Protein AF-A0A0C2G4A0-F1 (afdb_monomer)

InterPro domains:
  IPR011009 Protein kinase-like domain superfamily [SSF56112] (13-95)

Radius of gyration: 15.82 Å; Cα contacts (8 Å, |Δi|>4): 123; chains: 1; bounding box: 32×52×36 Å

Secondary structure (DSSP, 8-state):
---GGG-EEEEE---TTEEEEEEE----STT--S-SEEEEEEE----HHHHHHHHHHHHHHHHTTSSPPEEEEETTEEEEE-----PPPHHHHS---

Structure (mmCIF, N/CA/C/O backbone):
data_AF-A0A0C2G4A0-F1
#
_entry.id   AF-A0A0C2G4A0-F1
#
loop_
_atom_site.group_PDB
_atom_site.id
_atom_site.type_symbol
_atom_site.label_atom_id
_atom_site.label_alt_id
_atom_site.label_comp_id
_atom_site.label_asym_id
_atom_site.label_entity_id
_atom_site.label_seq_id
_atom_site.pdbx_PDB_ins_code
_atom_site.Cartn_x
_atom_site.Cartn_y
_atom_site.Cartn_z
_atom_site.occupancy
_atom_site.B_iso_or_equiv
_atom_site.auth_seq_id
_atom_site.auth_comp_id
_atom_site.auth_asym_id
_atom_site.auth_atom_id
_atom_site.pdbx_PDB_model_num
ATOM 1 N N . LEU A 1 1 ? 1.847 -26.685 7.811 1.00 37.47 1 LEU A N 1
ATOM 2 C CA . LEU A 1 1 ? 1.620 -25.948 6.549 1.00 37.47 1 LEU A CA 1
ATOM 3 C C . LEU A 1 1 ? 0.317 -25.192 6.739 1.00 37.47 1 LEU A C 1
ATOM 5 O O . LEU A 1 1 ? -0.703 -25.847 6.893 1.00 37.47 1 LEU A O 1
ATOM 9 N N . ALA A 1 2 ? 0.371 -23.871 6.919 1.00 43.34 2 ALA A N 1
ATOM 10 C CA . ALA A 1 2 ? -0.837 -23.075 7.128 1.00 43.34 2 ALA A CA 1
ATOM 11 C C . ALA A 1 2 ? -1.735 -23.199 5.891 1.00 43.34 2 ALA A C 1
ATOM 13 O O . ALA A 1 2 ? -1.257 -23.074 4.765 1.00 43.34 2 ALA A O 1
ATOM 14 N N . ASP A 1 3 ? -3.005 -23.513 6.115 1.00 44.69 3 ASP A N 1
ATOM 15 C CA . ASP A 1 3 ? -4.001 -23.715 5.072 1.00 44.69 3 ASP A CA 1
ATOM 16 C C . ASP A 1 3 ? -4.265 -22.386 4.338 1.00 44.69 3 ASP A C 1
ATOM 18 O O . ASP A 1 3 ? -4.976 -21.510 4.835 1.00 44.69 3 ASP A O 1
ATOM 22 N N . MET A 1 4 ? -3.638 -22.212 3.166 1.00 49.78 4 MET A N 1
ATOM 23 C CA . MET A 1 4 ? -3.772 -21.017 2.317 1.00 49.78 4 MET A CA 1
ATOM 24 C C . MET A 1 4 ? -5.173 -20.868 1.696 1.00 49.78 4 MET A C 1
ATOM 26 O O . MET A 1 4 ? -5.453 -19.847 1.071 1.00 49.78 4 MET A O 1
ATOM 30 N N . THR A 1 5 ? -6.070 -21.839 1.883 1.00 54.41 5 THR A N 1
ATOM 31 C CA . THR A 1 5 ? -7.413 -21.858 1.278 1.00 54.41 5 THR A CA 1
ATOM 32 C C . THR A 1 5 ? -8.364 -20.805 1.868 1.00 54.41 5 THR A C 1
ATOM 34 O O . THR A 1 5 ?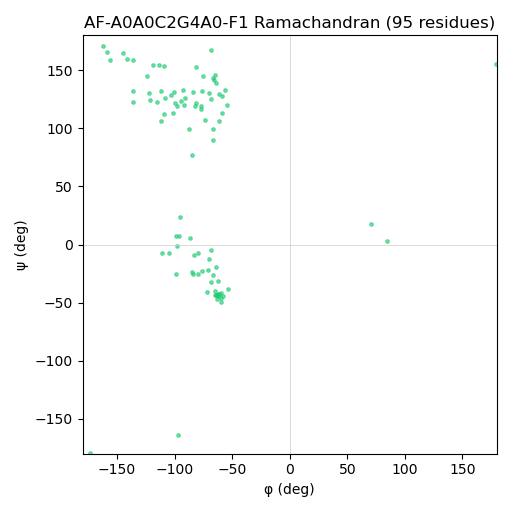 -9.405 -20.519 1.288 1.00 54.41 5 THR A O 1
ATOM 37 N N . ASN A 1 6 ? -8.006 -20.183 2.998 1.00 56.31 6 ASN A N 1
ATOM 38 C CA . ASN A 1 6 ? -8.876 -19.239 3.709 1.00 56.31 6 ASN A CA 1
ATOM 39 C C . ASN A 1 6 ? -8.580 -17.753 3.434 1.00 56.31 6 ASN A C 1
ATOM 41 O O . ASN A 1 6 ? -9.142 -16.887 4.105 1.00 56.31 6 ASN A O 1
ATOM 45 N N . TYR A 1 7 ? -7.689 -17.438 2.492 1.00 60.09 7 TYR A N 1
ATOM 46 C CA . TYR A 1 7 ? -7.365 -16.054 2.144 1.00 60.09 7 TYR A CA 1
ATOM 47 C C . TYR A 1 7 ? -8.273 -15.555 1.020 1.00 60.09 7 TYR A C 1
ATOM 49 O O . TYR A 1 7 ? -8.346 -16.161 -0.048 1.00 60.09 7 TYR A O 1
ATOM 57 N N . ILE A 1 8 ? -8.941 -14.424 1.247 1.00 69.50 8 ILE A N 1
ATOM 58 C CA . ILE A 1 8 ? -9.694 -13.727 0.201 1.00 69.50 8 ILE A CA 1
ATOM 59 C C . ILE A 1 8 ? -8.749 -12.713 -0.437 1.00 69.50 8 ILE A C 1
ATOM 61 O O . ILE A 1 8 ? -8.245 -11.824 0.250 1.00 69.50 8 ILE A O 1
ATOM 65 N N . CYS A 1 9 ? -8.521 -12.861 -1.742 1.00 67.81 9 CYS A N 1
ATOM 66 C CA . CYS A 1 9 ? -7.724 -11.942 -2.547 1.00 67.81 9 CYS A CA 1
ATOM 67 C C . CYS A 1 9 ? -8.638 -11.206 -3.528 1.00 67.81 9 CYS A C 1
ATOM 69 O O . CYS A 1 9 ? -9.078 -11.784 -4.522 1.00 67.81 9 CYS A O 1
ATOM 71 N N . CYS A 1 10 ? -8.904 -9.927 -3.273 1.00 72.50 10 CYS A N 1
ATOM 72 C CA . CYS A 1 10 ? -9.631 -9.072 -4.210 1.00 72.50 10 CYS A CA 1
ATOM 73 C C . CYS A 1 10 ? -8.629 -8.243 -5.014 1.00 72.50 10 CYS A C 1
ATOM 75 O O . CYS A 1 10 ? -7.866 -7.468 -4.433 1.00 72.50 10 CYS A O 1
ATOM 77 N N . ALA A 1 11 ? -8.623 -8.405 -6.338 1.00 70.50 11 ALA A N 1
ATOM 78 C CA . ALA A 1 11 ? -7.845 -7.547 -7.223 1.00 70.50 11 ALA A CA 1
ATOM 79 C C . ALA A 1 11 ? -8.449 -6.138 -7.225 1.00 70.50 11 ALA A C 1
ATOM 81 O O . ALA A 1 11 ? -9.635 -5.967 -7.507 1.00 70.50 11 ALA A O 1
ATOM 82 N N . TYR A 1 12 ? -7.630 -5.135 -6.927 1.00 67.75 12 TYR A N 1
ATOM 83 C CA . TYR A 1 12 ? -7.995 -3.736 -7.107 1.00 67.75 12 TYR A CA 1
ATOM 84 C C . TYR A 1 12 ? -7.529 -3.286 -8.491 1.00 67.75 12 TYR A C 1
ATOM 86 O O . TYR A 1 12 ? -6.387 -3.540 -8.882 1.00 67.75 12 TYR A O 1
ATOM 94 N N . SER A 1 13 ? -8.405 -2.604 -9.233 1.00 63.09 13 SER A N 1
ATOM 95 C CA . SER A 1 13 ? -8.038 -1.919 -10.474 1.00 63.09 13 SER A CA 1
ATOM 96 C C . SER A 1 13 ? -7.090 -0.763 -10.136 1.00 63.09 13 SER A C 1
ATOM 98 O O . SER A 1 13 ? -7.526 0.333 -9.792 1.00 63.09 13 SER A O 1
ATOM 100 N N . GLY A 1 14 ? -5.791 -1.054 -10.131 1.00 63.66 14 GLY A N 1
ATOM 101 C CA . GLY A 1 14 ? -4.716 -0.113 -9.830 1.00 63.66 14 GLY A CA 1
ATOM 102 C C . GLY A 1 14 ? -4.068 0.485 -11.082 1.00 63.66 14 GLY A C 1
ATOM 103 O O . GLY A 1 14 ? -4.608 0.423 -12.184 1.00 63.66 14 GLY A O 1
ATOM 104 N N . GLY A 1 15 ? -2.884 1.077 -10.896 1.00 65.62 15 GLY A N 1
ATOM 105 C CA . GLY A 1 15 ? -2.082 1.655 -11.979 1.00 65.62 15 GLY A CA 1
ATOM 106 C C . GLY A 1 15 ? -1.499 0.611 -12.943 1.00 65.62 15 GLY A C 1
ATOM 107 O O . GLY A 1 15 ? -1.460 -0.578 -12.650 1.00 65.62 15 GLY A O 1
ATOM 108 N N . LEU A 1 16 ? -0.983 1.072 -14.087 1.00 69.06 16 LEU A N 1
ATOM 109 C CA . LEU A 1 16 ? -0.515 0.218 -15.195 1.00 69.06 16 LEU A CA 1
ATOM 110 C C . LEU A 1 16 ? 0.687 -0.687 -14.857 1.00 69.06 16 LEU A C 1
ATOM 112 O O . LEU A 1 16 ? 0.944 -1.652 -15.569 1.00 69.06 16 LEU A O 1
ATOM 116 N N . THR A 1 17 ? 1.439 -0.366 -13.803 1.00 73.88 17 THR A N 1
ATOM 117 C CA . THR A 1 17 ? 2.732 -0.996 -13.473 1.00 73.88 17 THR A CA 1
ATOM 118 C C . THR A 1 17 ? 2.703 -1.862 -12.215 1.00 73.88 17 THR A C 1
ATOM 120 O O . THR A 1 17 ? 3.684 -2.540 -11.913 1.00 73.88 17 THR A O 1
ATOM 123 N N . ASN A 1 18 ? 1.594 -1.842 -11.468 1.00 80.69 18 ASN A N 1
ATOM 124 C CA . ASN A 1 18 ? 1.494 -2.482 -10.162 1.00 80.69 18 ASN A CA 1
ATOM 125 C C . ASN A 1 18 ? 0.172 -3.236 -10.035 1.00 80.69 18 ASN A C 1
ATOM 127 O O . ASN A 1 18 ? -0.898 -2.633 -10.101 1.00 80.69 18 ASN A O 1
ATOM 131 N N . LEU A 1 19 ? 0.249 -4.538 -9.767 1.00 88.00 19 LEU A N 1
ATOM 132 C CA . LEU A 1 19 ? -0.917 -5.319 -9.368 1.00 88.00 19 LEU A CA 1
ATOM 133 C C . LEU A 1 19 ? -1.120 -5.158 -7.866 1.00 88.00 19 LEU A C 1
ATOM 135 O O . LEU A 1 19 ? -0.179 -5.304 -7.083 1.00 88.00 19 LEU A O 1
ATOM 139 N N . VAL A 1 20 ? -2.350 -4.852 -7.472 1.00 89.12 20 VAL A N 1
ATOM 140 C CA . VAL A 1 20 ? -2.713 -4.610 -6.078 1.00 89.12 20 VAL A CA 1
ATOM 141 C C . VAL A 1 20 ? -3.797 -5.596 -5.682 1.00 89.12 20 VAL A C 1
ATOM 143 O O . VAL A 1 20 ? -4.849 -5.662 -6.317 1.00 89.12 20 VAL A O 1
ATOM 146 N N . TYR A 1 21 ? -3.540 -6.346 -4.619 1.00 90.38 21 TYR A N 1
ATOM 147 C CA . TYR A 1 21 ? -4.483 -7.295 -4.052 1.00 90.38 21 TYR A CA 1
ATOM 148 C C . TYR A 1 21 ? -4.737 -6.945 -2.595 1.00 90.38 21 TYR A C 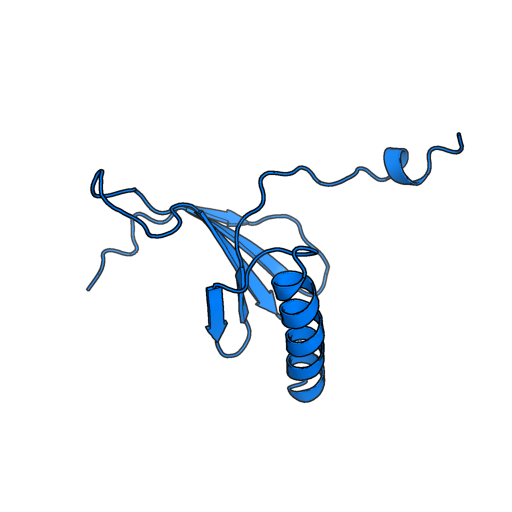1
ATOM 150 O O . TYR A 1 21 ? -3.801 -6.771 -1.816 1.00 90.38 21 TYR A O 1
ATOM 158 N N . LEU A 1 22 ? -6.006 -6.875 -2.212 1.00 90.69 22 LEU A N 1
ATOM 159 C CA . LEU A 1 22 ? -6.382 -6.868 -0.807 1.00 90.69 22 LEU A CA 1
ATOM 160 C C . LEU A 1 22 ? -6.410 -8.308 -0.323 1.00 90.69 22 LEU A C 1
ATOM 162 O O . LEU A 1 22 ? -7.164 -9.115 -0.864 1.00 90.69 22 LEU A O 1
ATOM 166 N N . VAL A 1 23 ? -5.577 -8.611 0.664 1.00 90.88 23 VAL A N 1
ATOM 167 C CA . VAL A 1 23 ? -5.448 -9.945 1.238 1.00 90.88 23 VAL A CA 1
ATOM 168 C C . VAL A 1 23 ? -6.048 -9.911 2.631 1.00 90.88 23 VAL A C 1
ATOM 170 O O . VAL A 1 23 ? -5.506 -9.275 3.538 1.00 90.88 23 VAL A O 1
ATOM 173 N N . THR A 1 24 ? -7.163 -10.610 2.805 1.00 88.44 24 THR A N 1
ATOM 174 C CA . THR A 1 24 ? -7.823 -10.759 4.104 1.00 88.44 24 THR A CA 1
ATOM 175 C C . THR A 1 24 ? -7.705 -12.196 4.573 1.00 88.44 24 THR A C 1
ATOM 177 O O . THR A 1 24 ? -7.989 -13.134 3.827 1.00 88.44 24 THR A O 1
ATOM 180 N N . ARG A 1 25 ? -7.301 -12.361 5.831 1.00 82.81 25 ARG A N 1
ATOM 181 C CA . ARG A 1 25 ? -7.245 -13.651 6.517 1.00 82.81 25 ARG A CA 1
ATOM 182 C C . ARG A 1 25 ? -8.339 -13.732 7.586 1.00 82.81 25 ARG A C 1
ATOM 184 O O . ARG A 1 25 ? -8.705 -12.699 8.157 1.00 82.81 25 ARG A O 1
ATOM 191 N N . PRO A 1 26 ? -8.812 -14.935 7.940 1.00 79.56 26 PRO A N 1
ATOM 192 C CA . PRO A 1 26 ? -9.655 -15.106 9.109 1.00 79.56 26 PRO A CA 1
ATOM 193 C C . PRO A 1 26 ? -8.838 -14.794 10.366 1.00 79.56 26 PRO A C 1
ATOM 195 O O . PRO A 1 26 ? -7.663 -15.161 10.465 1.00 79.56 26 PRO A O 1
ATOM 198 N N . LYS A 1 27 ? -9.461 -14.144 11.350 1.00 72.75 27 LYS A N 1
ATOM 199 C CA . LYS A 1 27 ? -8.924 -14.135 12.714 1.00 72.75 27 LYS A CA 1
ATOM 200 C C . LYS A 1 27 ? -9.255 -15.480 13.347 1.00 72.75 27 LYS A C 1
ATOM 202 O O . LYS A 1 27 ? -10.429 -15.812 13.492 1.00 72.75 27 LYS A O 1
ATOM 207 N N . PHE A 1 28 ? -8.233 -16.254 13.692 1.00 67.69 28 PHE A N 1
ATOM 208 C CA . PHE A 1 28 ? -8.427 -17.594 14.252 1.00 67.69 28 PHE A CA 1
ATOM 209 C C . PHE A 1 28 ? -8.647 -17.563 15.771 1.00 67.69 28 PHE A C 1
ATOM 211 O O . PHE A 1 28 ? -9.274 -18.468 16.316 1.00 67.69 28 PHE A O 1
ATOM 218 N N . THR A 1 29 ? -8.175 -16.516 16.457 1.00 74.94 29 THR A N 1
ATOM 219 C CA . THR A 1 29 ? -8.340 -16.318 17.905 1.00 74.94 29 THR A CA 1
ATOM 220 C C . THR A 1 29 ? -8.602 -14.844 18.241 1.00 74.94 29 THR A C 1
ATOM 222 O O . THR A 1 29 ? -8.312 -13.946 17.452 1.00 74.94 29 THR A O 1
ATOM 225 N N . ALA A 1 30 ? -9.174 -14.577 19.422 1.00 68.50 30 ALA A N 1
ATOM 226 C CA . ALA A 1 30 ? -9.453 -13.213 19.889 1.00 68.50 30 ALA A CA 1
ATOM 227 C C . ALA A 1 30 ? -8.186 -12.422 20.278 1.00 68.50 30 ALA A C 1
ATOM 229 O O . ALA A 1 30 ? -8.211 -11.197 20.272 1.00 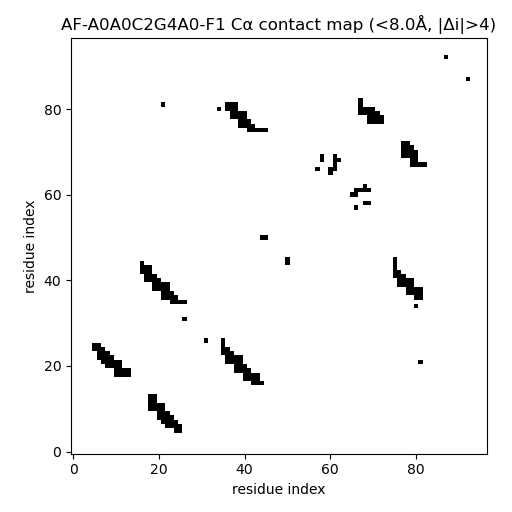68.50 30 ALA A O 1
ATOM 230 N N . SER A 1 31 ? -7.088 -13.118 20.588 1.00 77.75 31 SER A N 1
ATOM 231 C CA . SER A 1 31 ? -5.779 -12.557 20.959 1.00 77.75 31 SER A CA 1
ATOM 232 C C . SER A 1 31 ? -4.821 -12.441 19.765 1.00 77.75 31 SER A C 1
ATOM 234 O O . SER A 1 31 ? -3.607 -12.556 19.920 1.00 77.75 31 SER A O 1
ATOM 236 N N . ASP A 1 32 ? -5.364 -12.368 18.554 1.00 75.56 32 ASP A N 1
ATOM 237 C CA . ASP A 1 32 ? -4.582 -12.346 17.327 1.00 75.56 32 ASP A CA 1
ATOM 238 C C . ASP A 1 32 ? -4.193 -10.906 16.968 1.00 75.56 32 ASP A C 1
ATOM 240 O O . ASP A 1 32 ? -4.993 -10.148 16.408 1.00 75.56 32 ASP A O 1
ATOM 244 N N . ASP A 1 33 ? -2.956 -10.548 17.313 1.00 76.75 33 ASP A N 1
ATOM 245 C CA . ASP A 1 33 ? -2.395 -9.202 17.143 1.00 76.75 33 ASP A CA 1
ATOM 246 C C . ASP A 1 33 ? -1.916 -8.911 15.710 1.00 76.75 33 ASP A C 1
ATOM 248 O O . ASP A 1 33 ? -1.548 -7.781 15.385 1.00 76.75 33 ASP A O 1
ATOM 252 N N . GLN A 1 34 ? -1.908 -9.910 14.823 1.00 78.62 34 GLN A N 1
ATOM 253 C CA . GLN A 1 34 ? -1.490 -9.717 13.436 1.00 78.62 34 GLN A CA 1
ATOM 254 C C . GLN A 1 34 ? -2.586 -8.984 12.638 1.00 78.62 34 GLN A C 1
ATOM 256 O O . GLN A 1 34 ? -3.778 -9.259 12.824 1.00 78.62 34 GLN A O 1
ATOM 261 N N . PRO A 1 35 ? -2.239 -8.113 11.674 1.00 80.62 35 PRO A N 1
ATOM 262 C CA . PRO A 1 35 ? -3.235 -7.453 10.839 1.00 80.62 35 PRO A CA 1
ATOM 263 C C . PRO A 1 35 ? -4.081 -8.494 10.093 1.00 80.62 35 PRO A C 1
ATOM 265 O O . PRO A 1 35 ? -3.570 -9.424 9.466 1.00 80.62 35 PRO A O 1
ATOM 268 N N . ALA A 1 36 ? -5.405 -8.370 10.203 1.00 85.50 36 ALA A N 1
ATOM 269 C CA . ALA A 1 36 ? -6.344 -9.283 9.547 1.00 85.50 36 ALA A CA 1
ATOM 270 C C . ALA A 1 36 ? -6.472 -9.005 8.045 1.00 85.50 36 ALA A C 1
ATOM 272 O O . ALA A 1 36 ? -6.885 -9.871 7.281 1.00 85.50 36 ALA A O 1
ATOM 273 N N . THR A 1 37 ? -6.149 -7.784 7.624 1.00 89.81 37 THR A N 1
ATOM 274 C CA . THR A 1 37 ? -6.203 -7.357 6.230 1.00 89.81 37 THR A CA 1
ATOM 275 C C . THR A 1 37 ? -4.951 -6.561 5.909 1.00 89.81 37 THR A C 1
ATOM 277 O O . THR A 1 37 ? -4.567 -5.674 6.671 1.00 89.81 37 THR A O 1
ATOM 280 N N . VAL A 1 38 ? -4.318 -6.900 4.792 1.00 92.62 38 VAL A N 1
ATOM 281 C CA . VAL A 1 38 ? -3.096 -6.266 4.294 1.00 92.62 38 VAL A CA 1
ATOM 282 C C . VAL A 1 38 ? -3.220 -6.023 2.797 1.00 92.62 38 VAL A C 1
ATOM 284 O O . VAL A 1 38 ? -4.013 -6.675 2.112 1.00 92.62 38 VAL A O 1
ATOM 287 N N . LEU A 1 39 ? -2.423 -5.097 2.278 1.00 92.62 39 LEU A N 1
ATOM 288 C CA . LEU A 1 39 ? -2.331 -4.846 0.850 1.00 92.62 39 LEU A CA 1
ATOM 289 C C . LEU A 1 39 ? -1.086 -5.543 0.292 1.00 92.62 39 LEU A C 1
ATOM 291 O O . LEU A 1 39 ? 0.031 -5.281 0.729 1.00 92.62 39 LEU A O 1
ATOM 295 N N . LEU A 1 40 ? -1.269 -6.428 -0.680 1.00 92.75 40 LEU A N 1
ATOM 296 C CA . LEU A 1 40 ? -0.189 -7.030 -1.452 1.00 92.75 40 LEU A CA 1
ATOM 297 C C . LEU A 1 40 ? 0.013 -6.223 -2.730 1.00 92.75 40 LEU A C 1
ATOM 299 O O . LEU A 1 40 ? -0.907 -6.088 -3.539 1.00 92.75 40 LEU A O 1
ATOM 303 N N . ARG A 1 41 ? 1.234 -5.735 -2.941 1.00 91.44 41 ARG A N 1
ATOM 304 C CA . ARG A 1 41 ? 1.622 -5.045 -4.169 1.00 91.44 41 ARG A CA 1
ATOM 305 C C . ARG A 1 41 ? 2.679 -5.845 -4.913 1.00 91.44 41 ARG A C 1
ATOM 307 O O . ARG A 1 41 ? 3.752 -6.106 -4.371 1.00 91.44 41 ARG A O 1
ATOM 314 N N . ILE A 1 42 ? 2.381 -6.197 -6.160 1.00 90.00 42 ILE A N 1
ATOM 315 C CA . ILE A 1 42 ? 3.302 -6.871 -7.079 1.00 90.00 42 ILE A CA 1
ATOM 316 C C . ILE A 1 42 ? 3.717 -5.865 -8.147 1.00 90.00 42 ILE A C 1
ATOM 318 O O . ILE A 1 42 ? 2.870 -5.240 -8.785 1.00 90.00 42 ILE A O 1
ATOM 322 N N . GLN A 1 43 ? 5.021 -5.703 -8.316 1.00 87.62 43 GLN A N 1
ATOM 323 C CA . GLN A 1 43 ? 5.627 -4.724 -9.208 1.00 87.62 43 GLN A CA 1
ATOM 324 C C . GLN A 1 43 ? 6.053 -5.426 -10.496 1.00 87.62 43 GLN A C 1
ATOM 326 O O . GLN A 1 43 ? 6.718 -6.458 -10.446 1.00 87.62 43 GLN A O 1
ATOM 331 N N . SER A 1 44 ? 5.689 -4.869 -11.655 1.00 84.06 44 SER A N 1
ATOM 332 C CA . SER A 1 44 ? 6.163 -5.386 -12.948 1.00 84.06 44 SER A CA 1
ATOM 333 C C . SER A 1 44 ? 7.556 -4.866 -13.325 1.00 84.06 44 SER A C 1
ATOM 335 O O . SER A 1 44 ? 8.131 -5.309 -14.316 1.00 84.06 44 SER A O 1
ATOM 337 N N . GLN A 1 45 ? 8.081 -3.893 -12.574 1.00 80.06 45 GLN A N 1
ATOM 338 C CA . GLN A 1 45 ? 9.403 -3.305 -12.778 1.00 80.06 45 GLN A CA 1
ATOM 339 C C . GLN A 1 45 ? 10.505 -4.310 -12.416 1.00 80.06 45 GLN A C 1
ATOM 341 O O . GLN A 1 45 ? 10.489 -4.882 -11.330 1.00 80.06 45 GLN A O 1
ATOM 346 N N . THR A 1 46 ? 11.485 -4.488 -13.303 1.00 79.44 46 THR A N 1
ATOM 347 C CA . THR A 1 46 ? 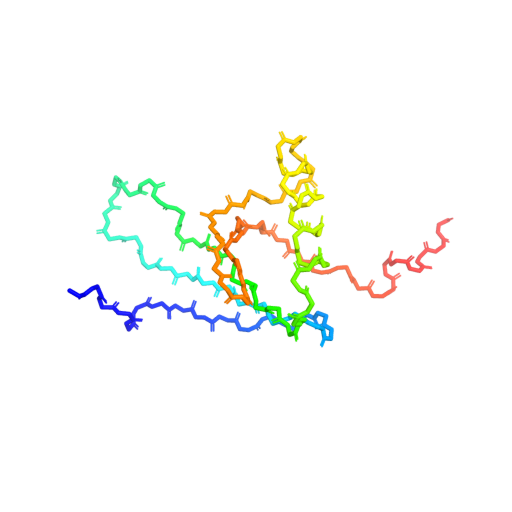12.632 -5.397 -13.104 1.00 79.44 46 THR A CA 1
ATOM 348 C C . THR A 1 46 ? 13.934 -4.662 -12.773 1.00 79.44 46 THR A C 1
ATOM 350 O O . THR A 1 46 ? 14.945 -5.296 -12.470 1.00 79.44 46 THR A O 1
ATOM 353 N N . ASP A 1 47 ? 13.936 -3.331 -12.854 1.00 88.00 47 ASP A N 1
ATOM 354 C CA . ASP A 1 47 ? 15.064 -2.484 -12.468 1.00 88.00 47 ASP A CA 1
ATOM 355 C C . ASP A 1 47 ? 15.202 -2.419 -10.938 1.00 88.00 47 ASP A C 1
ATOM 357 O O . ASP A 1 47 ? 14.410 -1.777 -10.245 1.00 88.00 47 ASP A O 1
ATOM 361 N N . HIS A 1 48 ? 16.222 -3.097 -10.414 1.00 83.06 48 HIS A N 1
ATOM 362 C CA . HIS A 1 48 ? 16.440 -3.260 -8.979 1.00 83.06 48 HIS A CA 1
ATOM 363 C C . HIS A 1 48 ? 16.814 -1.946 -8.280 1.00 83.06 48 HIS A C 1
ATOM 365 O O . HIS A 1 48 ? 16.430 -1.748 -7.128 1.00 83.06 48 HIS A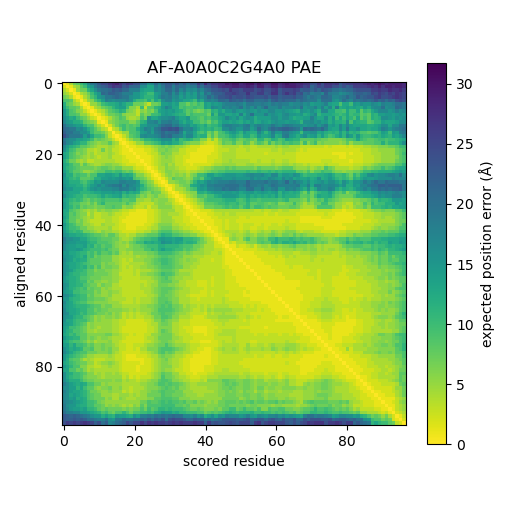 O 1
ATOM 371 N N . GLU A 1 49 ? 17.521 -1.035 -8.955 1.00 88.19 49 GLU A N 1
ATOM 372 C CA . GLU A 1 49 ? 17.925 0.242 -8.356 1.00 88.19 49 GLU A CA 1
ATOM 373 C C . GLU A 1 49 ? 16.722 1.169 -8.184 1.00 88.19 49 GLU A C 1
ATOM 375 O O . GLU A 1 49 ? 16.558 1.800 -7.138 1.00 88.19 49 GLU A O 1
ATOM 380 N N . LYS A 1 50 ? 15.825 1.201 -9.176 1.00 86.25 50 LYS A N 1
ATOM 381 C CA . LYS A 1 50 ? 14.564 1.948 -9.064 1.00 86.25 50 LYS A CA 1
ATOM 382 C C . LYS A 1 50 ? 13.683 1.407 -7.950 1.00 86.25 50 LYS A C 1
ATOM 384 O O . LYS A 1 50 ? 13.180 2.198 -7.158 1.00 86.25 50 LYS A O 1
ATOM 389 N N . LEU A 1 51 ? 13.551 0.084 -7.849 1.00 85.88 51 LEU A N 1
ATOM 390 C CA . LEU A 1 51 ? 12.798 -0.555 -6.768 1.00 85.88 51 LEU A CA 1
ATOM 391 C C . LEU A 1 51 ? 13.355 -0.171 -5.392 1.00 85.88 51 LEU A C 1
ATOM 393 O O . LEU A 1 51 ? 12.592 0.156 -4.487 1.00 85.88 51 LEU A O 1
ATOM 397 N N . LEU A 1 52 ? 14.681 -0.179 -5.232 1.00 88.00 52 LEU A N 1
ATOM 398 C CA . LEU A 1 52 ? 15.319 0.187 -3.970 1.00 88.00 52 LEU A CA 1
ATOM 399 C C . LEU A 1 52 ? 15.085 1.664 -3.619 1.00 88.00 52 LEU A C 1
ATOM 401 O O . LEU A 1 52 ? 14.728 1.971 -2.484 1.00 88.00 52 LEU A O 1
ATOM 405 N N . ASN A 1 53 ? 15.213 2.567 -4.593 1.00 90.81 53 ASN A N 1
ATOM 406 C CA . ASN A 1 53 ? 14.932 3.990 -4.392 1.00 90.81 53 ASN A CA 1
ATOM 407 C C . ASN A 1 53 ? 13.466 4.247 -4.019 1.00 90.81 53 ASN A C 1
ATOM 409 O O . ASN A 1 53 ? 13.191 5.007 -3.091 1.00 90.81 53 ASN A O 1
ATOM 413 N N . GLU A 1 54 ? 12.522 3.592 -4.699 1.00 89.62 54 GLU A N 1
ATOM 414 C CA . GLU A 1 54 ? 11.099 3.673 -4.356 1.00 89.62 54 GLU A CA 1
ATOM 415 C C . GLU A 1 54 ? 10.835 3.184 -2.931 1.00 89.62 54 GLU A C 1
ATOM 417 O O . GLU A 1 54 ? 10.070 3.814 -2.201 1.00 89.62 54 GLU A O 1
ATOM 422 N N . LEU A 1 55 ? 11.487 2.095 -2.513 1.00 90.38 55 LEU A N 1
ATOM 423 C CA . LEU A 1 55 ? 11.363 1.574 -1.155 1.00 90.38 55 LEU A CA 1
ATOM 424 C C . LEU A 1 55 ? 11.889 2.560 -0.114 1.00 90.38 55 LEU A C 1
ATOM 426 O O . LEU A 1 55 ? 11.199 2.770 0.875 1.00 90.38 55 LEU A O 1
ATOM 430 N N . VAL A 1 56 ? 13.042 3.196 -0.343 1.00 93.56 56 VAL A N 1
ATOM 431 C CA . VAL A 1 56 ? 13.597 4.207 0.576 1.00 93.56 56 VAL A CA 1
ATOM 432 C C . VAL A 1 56 ? 12.630 5.379 0.760 1.00 93.56 56 VAL A C 1
ATOM 434 O O . VAL A 1 56 ? 12.366 5.798 1.889 1.00 93.56 56 VAL A O 1
ATOM 437 N N . VAL A 1 57 ? 12.064 5.893 -0.337 1.00 94.19 57 VAL A N 1
ATOM 438 C CA . VAL A 1 57 ? 11.061 6.968 -0.279 1.00 94.19 57 VAL A CA 1
ATOM 439 C C . VAL A 1 57 ? 9.811 6.494 0.461 1.00 94.19 57 VAL A C 1
ATOM 441 O O . VAL A 1 57 ? 9.321 7.184 1.354 1.00 94.19 57 VAL A O 1
ATOM 444 N N . PHE A 1 58 ? 9.313 5.303 0.129 1.00 93.12 58 PHE A N 1
ATOM 445 C CA . PHE A 1 58 ? 8.124 4.725 0.747 1.00 93.12 58 PHE A CA 1
ATOM 446 C C . PHE A 1 58 ? 8.290 4.545 2.260 1.00 93.12 58 PHE A C 1
ATOM 448 O O . PHE A 1 58 ? 7.432 4.985 3.025 1.00 93.12 58 PHE A O 1
ATOM 455 N N . THR A 1 59 ? 9.395 3.942 2.707 1.00 92.81 59 THR A N 1
ATOM 456 C CA . THR A 1 59 ? 9.659 3.727 4.135 1.00 92.81 59 THR A CA 1
ATOM 457 C C . THR A 1 59 ? 9.825 5.042 4.875 1.00 92.81 59 THR A C 1
ATOM 459 O O . THR A 1 59 ? 9.265 5.191 5.955 1.00 92.81 59 THR A O 1
ATOM 462 N N . SER A 1 60 ? 10.503 6.026 4.276 1.00 95.75 60 SER A N 1
ATOM 463 C CA . SER A 1 60 ? 10.661 7.349 4.885 1.00 95.75 60 SER A CA 1
ATOM 464 C C . SER A 1 60 ? 9.312 8.044 5.106 1.00 95.75 60 SER A C 1
ATOM 466 O O . SER A 1 60 ? 9.063 8.593 6.181 1.00 95.75 60 SER A O 1
ATOM 468 N N . LEU A 1 61 ? 8.399 7.976 4.132 1.00 96.19 61 LEU A N 1
ATOM 469 C CA . LEU A 1 61 ? 7.043 8.511 4.286 1.00 96.19 61 LEU A CA 1
ATOM 470 C C . LEU A 1 61 ? 6.258 7.764 5.371 1.00 96.19 61 LEU A C 1
ATOM 472 O O . LEU A 1 61 ? 5.603 8.400 6.196 1.00 96.19 61 LEU A O 1
ATOM 476 N N . ALA A 1 62 ? 6.344 6.432 5.402 1.00 94.31 62 ALA A N 1
ATOM 477 C CA . ALA A 1 62 ? 5.657 5.608 6.393 1.00 94.31 62 ALA A CA 1
ATOM 478 C C . ALA A 1 62 ? 6.131 5.894 7.830 1.00 94.31 62 ALA A C 1
ATOM 480 O O . ALA A 1 62 ? 5.307 6.027 8.733 1.00 94.31 62 ALA A O 1
ATOM 481 N N . GLU A 1 63 ? 7.440 6.051 8.045 1.00 94.06 63 GLU A N 1
ATOM 482 C CA . GLU A 1 63 ? 8.028 6.386 9.353 1.00 94.06 63 GLU A CA 1
ATOM 483 C C . GLU A 1 63 ? 7.564 7.749 9.878 1.00 94.06 63 GLU A C 1
ATOM 485 O O . GLU A 1 63 ? 7.395 7.927 11.083 1.00 94.06 63 GLU A O 1
ATOM 490 N N . ASN A 1 64 ? 7.293 8.694 8.975 1.00 96.31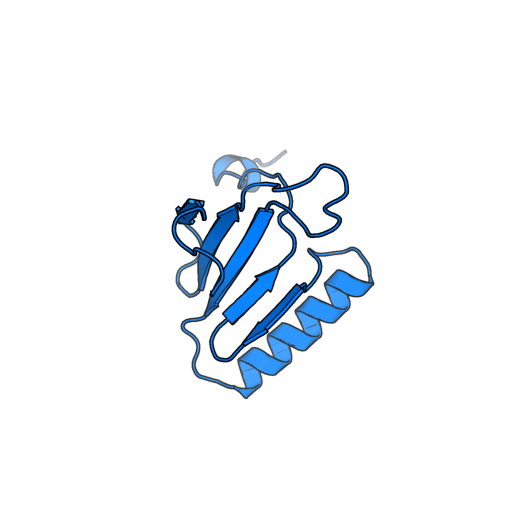 64 ASN A N 1
ATOM 491 C CA . ASN A 1 64 ? 6.750 10.010 9.309 1.00 96.31 64 ASN A CA 1
ATOM 492 C C . ASN A 1 64 ? 5.210 10.033 9.384 1.00 96.31 64 ASN A C 1
ATOM 494 O O . ASN A 1 64 ? 4.619 11.100 9.539 1.00 96.31 64 ASN A O 1
ATOM 498 N N . GLY A 1 65 ? 4.539 8.881 9.259 1.00 93.25 65 GLY A N 1
ATOM 499 C CA . GLY A 1 65 ? 3.076 8.783 9.292 1.00 93.25 65 GLY A CA 1
ATOM 500 C C . GLY A 1 65 ? 2.376 9.359 8.055 1.00 93.25 65 GLY A C 1
ATOM 501 O O . GLY A 1 65 ? 1.179 9.629 8.096 1.00 93.25 65 GLY A O 1
ATOM 502 N N . LEU A 1 66 ? 3.110 9.552 6.956 1.00 95.12 66 LEU A N 1
ATOM 503 C CA . LEU A 1 66 ? 2.617 10.095 5.684 1.00 95.12 66 LEU A CA 1
ATOM 504 C C . LEU A 1 66 ? 2.247 8.997 4.674 1.00 95.12 66 LEU A C 1
ATOM 506 O O . LEU A 1 66 ? 1.956 9.287 3.514 1.00 95.12 66 LEU A O 1
ATOM 510 N N . GLY A 1 67 ? 2.272 7.733 5.091 1.00 93.44 67 GLY A N 1
ATOM 511 C CA . GLY A 1 67 ? 1.963 6.594 4.240 1.00 93.44 67 GLY A CA 1
ATOM 512 C C . GLY A 1 67 ? 1.644 5.329 5.036 1.00 93.44 67 GLY A C 1
ATOM 513 O O . GLY A 1 67 ? 1.826 5.303 6.256 1.00 93.44 67 GLY A O 1
ATOM 514 N N . PRO A 1 68 ? 1.159 4.278 4.354 1.00 94.50 68 PRO A N 1
ATOM 515 C CA . PRO A 1 68 ? 0.903 2.987 4.979 1.00 94.50 68 PRO A CA 1
ATOM 516 C C . PRO A 1 68 ? 2.203 2.344 5.465 1.00 94.50 68 PRO A C 1
ATOM 518 O O . PRO A 1 68 ? 3.246 2.456 4.818 1.00 94.50 68 PRO A O 1
ATOM 521 N N . LYS A 1 69 ? 2.140 1.614 6.582 1.00 93.81 69 LYS A N 1
ATOM 522 C CA . LYS A 1 69 ? 3.305 0.883 7.096 1.00 93.81 69 LYS A CA 1
ATOM 523 C C . LYS A 1 69 ? 3.757 -0.206 6.129 1.00 93.81 69 LYS A C 1
ATOM 525 O O . LYS A 1 69 ? 2.946 -0.962 5.591 1.00 93.81 69 LYS A O 1
ATOM 530 N N . LEU A 1 70 ? 5.071 -0.340 5.975 1.00 93.81 70 LEU A N 1
ATOM 531 C CA . LEU A 1 70 ? 5.676 -1.483 5.305 1.00 93.81 70 LEU A CA 1
ATOM 532 C C . LEU A 1 70 ? 5.668 -2.695 6.248 1.00 93.81 70 LEU A C 1
ATOM 534 O O . LEU A 1 70 ? 6.279 -2.649 7.312 1.00 93.81 70 LEU A O 1
ATOM 538 N N . LEU A 1 71 ? 4.996 -3.778 5.856 1.00 92.62 71 LEU A N 1
ATOM 539 C CA . LEU A 1 71 ? 4.890 -5.003 6.661 1.00 92.62 71 LEU A CA 1
ATOM 540 C C . LEU A 1 71 ? 5.889 -6.085 6.227 1.00 92.62 71 LEU A C 1
ATOM 542 O O . LEU A 1 71 ? 6.269 -6.932 7.031 1.00 92.62 71 LEU A O 1
ATOM 546 N N . GLY A 1 72 ? 6.330 -6.064 4.967 1.00 91.62 72 GLY A N 1
ATOM 547 C CA . GLY A 1 72 ? 7.352 -6.981 4.461 1.00 91.62 72 GLY A CA 1
ATOM 548 C C . GLY A 1 72 ? 7.676 -6.763 2.985 1.00 91.62 72 GLY A C 1
ATOM 549 O O . GLY A 1 72 ? 6.842 -6.267 2.229 1.00 91.62 72 GLY A O 1
ATOM 550 N N . ILE A 1 73 ? 8.883 -7.152 2.567 1.00 91.06 73 ILE A N 1
ATOM 551 C CA . ILE A 1 73 ? 9.369 -7.056 1.180 1.00 91.06 73 ILE A CA 1
ATOM 552 C C . ILE A 1 73 ? 9.814 -8.441 0.710 1.00 91.06 73 ILE A C 1
ATOM 554 O O . ILE A 1 73 ? 10.380 -9.215 1.481 1.00 91.06 73 ILE A O 1
ATOM 558 N N . PHE A 1 74 ? 9.594 -8.733 -0.568 1.00 90.38 74 PHE A N 1
ATOM 559 C CA . PHE A 1 74 ? 10.137 -9.902 -1.253 1.00 90.38 74 PHE A CA 1
ATOM 560 C C . PHE A 1 74 ? 10.472 -9.540 -2.714 1.00 90.38 74 PHE A C 1
ATOM 562 O O . PHE A 1 74 ? 10.038 -8.495 -3.205 1.00 90.38 74 PHE A O 1
ATOM 569 N N . PRO A 1 75 ? 11.251 -10.357 -3.443 1.00 86.62 75 PRO A N 1
ATOM 570 C CA . PRO A 1 75 ? 11.556 -10.079 -4.845 1.00 86.62 75 PRO A CA 1
ATOM 571 C C . PRO A 1 75 ? 10.281 -9.886 -5.682 1.00 86.62 75 PRO A C 1
ATOM 573 O O . PRO A 1 75 ? 9.443 -10.781 -5.765 1.00 86.62 75 PRO A O 1
ATOM 576 N N . GLY A 1 76 ? 10.129 -8.709 -6.292 1.00 86.12 76 GLY A N 1
ATOM 577 C CA . GLY A 1 76 ? 8.972 -8.370 -7.128 1.00 86.12 76 GLY A CA 1
ATOM 578 C C . GLY A 1 76 ? 7.739 -7.851 -6.380 1.00 86.12 76 GLY A C 1
ATOM 579 O O . GLY A 1 76 ? 6.728 -7.571 -7.020 1.00 86.12 76 GLY A O 1
ATOM 580 N N . GLY A 1 77 ? 7.775 -7.669 -5.055 1.00 90.44 77 GLY A N 1
ATOM 581 C CA . GLY A 1 77 ? 6.596 -7.179 -4.342 1.00 90.44 77 GLY A CA 1
ATOM 582 C C . GLY A 1 77 ? 6.781 -6.859 -2.864 1.00 90.44 77 GLY A C 1
ATOM 583 O O . GLY A 1 77 ? 7.873 -6.934 -2.302 1.00 90.44 77 GLY A O 1
ATOM 584 N N . ARG A 1 78 ? 5.686 -6.435 -2.235 1.00 93.25 78 ARG A N 1
ATOM 585 C CA . ARG A 1 78 ? 5.655 -6.058 -0.818 1.00 93.25 78 ARG A CA 1
ATOM 586 C C . ARG A 1 78 ? 4.263 -6.173 -0.212 1.00 93.25 78 ARG A C 1
ATOM 588 O O . ARG A 1 78 ? 3.260 -6.124 -0.926 1.00 93.25 78 ARG A O 1
ATOM 595 N N . PHE A 1 79 ? 4.235 -6.288 1.110 1.00 93.56 79 PHE A N 1
ATOM 596 C CA . PHE A 1 79 ? 3.040 -6.171 1.934 1.00 93.56 79 PHE A CA 1
ATOM 597 C C . PHE A 1 79 ? 3.018 -4.807 2.624 1.00 93.56 79 PHE A C 1
ATOM 599 O O . PHE A 1 79 ? 3.989 -4.410 3.270 1.00 93.56 79 PHE A O 1
ATOM 606 N N . GLU A 1 80 ? 1.897 -4.111 2.495 1.00 94.81 80 GLU A N 1
ATOM 607 C CA . GLU A 1 80 ? 1.631 -2.801 3.082 1.00 94.81 80 GLU A CA 1
ATOM 608 C C . GLU A 1 80 ? 0.435 -2.910 4.042 1.00 94.81 80 GLU A C 1
ATOM 610 O O . GLU A 1 80 ? -0.442 -3.770 3.896 1.00 94.81 80 GLU A O 1
ATOM 615 N N . GLU A 1 81 ? 0.380 -2.019 5.024 1.00 93.88 81 GLU A N 1
ATOM 616 C CA . GLU A 1 81 ? -0.831 -1.771 5.798 1.00 93.88 81 GLU A CA 1
ATOM 617 C C . GLU A 1 81 ? -1.986 -1.387 4.867 1.00 93.88 81 GLU A C 1
ATOM 619 O O . GLU A 1 81 ? -1.848 -0.540 3.982 1.00 93.88 81 GLU A O 1
ATOM 624 N N . TYR A 1 82 ? -3.146 -2.007 5.074 1.00 92.12 82 TYR A N 1
ATOM 625 C CA . TYR A 1 82 ? -4.356 -1.599 4.379 1.00 92.12 82 TYR A CA 1
ATOM 626 C C . TYR A 1 82 ? -4.980 -0.387 5.074 1.00 92.12 82 TYR A C 1
ATOM 628 O O . TYR A 1 82 ? -5.353 -0.465 6.244 1.00 92.12 82 TYR A O 1
ATOM 636 N N . ILE A 1 83 ? -5.145 0.708 4.330 1.00 89.94 83 ILE A N 1
ATOM 637 C CA . ILE A 1 83 ? -5.875 1.897 4.777 1.00 89.94 83 ILE A CA 1
ATOM 638 C C . ILE A 1 83 ? -7.272 1.884 4.136 1.00 89.94 83 ILE A C 1
ATOM 640 O O . ILE A 1 83 ? -7.374 2.052 2.913 1.00 89.94 83 ILE A O 1
ATOM 644 N N . PRO A 1 84 ? -8.355 1.723 4.922 1.00 89.81 84 PRO A N 1
ATOM 645 C CA . PRO A 1 84 ? -9.719 1.803 4.411 1.00 89.81 84 PRO A CA 1
ATOM 646 C C . PRO A 1 84 ? -9.973 3.169 3.771 1.00 89.81 84 PRO A C 1
ATOM 648 O O . PRO A 1 84 ? -9.948 4.203 4.435 1.00 89.81 84 PRO A O 1
ATOM 651 N N . SER A 1 85 ? -10.179 3.176 2.459 1.00 87.38 85 SER A N 1
ATOM 652 C CA . SER A 1 85 ? -10.323 4.388 1.653 1.00 87.38 85 SER A CA 1
ATOM 653 C C . SER A 1 85 ? -11.057 4.067 0.350 1.00 87.38 85 SER A C 1
ATOM 655 O O . SER A 1 85 ? -11.196 2.896 -0.017 1.00 87.38 85 SER A O 1
ATOM 657 N N . ARG A 1 86 ? -11.533 5.102 -0.354 1.00 87.94 86 ARG A N 1
ATOM 658 C CA . ARG A 1 86 ? -11.945 4.980 -1.758 1.00 87.94 86 ARG A CA 1
ATOM 659 C C . ARG A 1 86 ? -11.027 5.794 -2.657 1.00 87.94 86 ARG A C 1
ATOM 661 O O . ARG A 1 86 ? -10.467 6.801 -2.226 1.00 87.94 86 ARG A O 1
ATOM 668 N N . HIS A 1 87 ? -10.930 5.379 -3.913 1.00 83.69 87 HIS A N 1
ATOM 669 C CA . HIS A 1 87 ? -10.255 6.157 -4.941 1.00 83.69 87 HIS A CA 1
ATOM 670 C C . HIS A 1 87 ? -11.026 7.445 -5.232 1.00 83.69 87 HIS A C 1
ATOM 672 O O . HIS A 1 87 ? -12.258 7.461 -5.192 1.00 83.69 87 HIS A O 1
ATOM 678 N N . VAL A 1 88 ? -10.280 8.513 -5.501 1.00 87.12 88 VAL A N 1
ATOM 679 C CA . VAL A 1 88 ? -10.831 9.787 -5.964 1.00 87.12 88 VAL A CA 1
ATOM 680 C C . VAL A 1 88 ? -11.192 9.641 -7.441 1.00 87.12 88 VAL A C 1
ATOM 682 O O . VAL A 1 88 ? -10.388 9.140 -8.228 1.00 87.12 88 VAL A O 1
ATOM 685 N N . GLU A 1 89 ? -12.396 10.060 -7.810 1.00 88.19 89 GLU A N 1
ATOM 686 C CA . GLU A 1 89 ? -12.875 10.027 -9.188 1.00 88.19 89 GLU A CA 1
ATOM 687 C C . GLU A 1 89 ? -12.346 11.232 -9.970 1.00 88.19 89 GLU A C 1
ATOM 689 O O . GLU A 1 89 ? -12.114 12.307 -9.417 1.00 88.19 89 GLU A O 1
ATOM 694 N N . HIS A 1 90 ? -12.198 11.091 -11.289 1.00 88.19 90 HIS A N 1
ATOM 695 C CA . HIS A 1 90 ? -11.623 12.143 -12.139 1.00 88.19 90 HIS A CA 1
ATOM 696 C C . HIS A 1 90 ? -12.316 13.513 -11.980 1.00 88.19 90 HIS A C 1
ATOM 698 O O . HIS A 1 90 ? -11.662 14.558 -11.982 1.00 88.19 90 HIS A O 1
ATOM 704 N N . HIS A 1 91 ? -13.643 13.525 -11.823 1.00 90.12 91 HIS A N 1
ATOM 705 C CA . HIS A 1 91 ? -14.411 14.763 -11.658 1.00 90.12 91 HIS A CA 1
ATOM 706 C C . HIS A 1 91 ? -14.098 15.495 -10.342 1.00 90.12 91 HIS A C 1
ATOM 708 O O . HIS A 1 91 ? -14.212 16.710 -10.283 1.00 90.12 91 HIS A O 1
ATOM 714 N N . GLU A 1 92 ? -13.658 14.784 -9.304 1.00 90.50 92 GLU A N 1
ATOM 715 C CA . GLU A 1 92 ? -13.348 15.368 -7.993 1.00 90.50 92 GLU A CA 1
ATOM 716 C C . GLU A 1 92 ? -11.980 16.053 -7.970 1.00 90.50 92 GLU A C 1
ATOM 718 O O . GLU A 1 92 ? -11.749 16.951 -7.169 1.00 90.50 92 GLU A O 1
ATOM 723 N N . VAL A 1 93 ? -11.068 15.631 -8.853 1.00 87.19 93 VAL A N 1
ATOM 724 C CA . VAL A 1 93 ? -9.733 16.238 -8.998 1.00 87.19 93 VAL A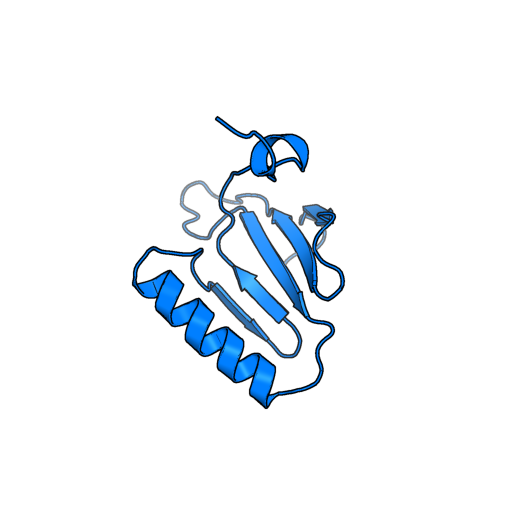 CA 1
ATOM 725 C C . VAL A 1 93 ? -9.775 17.465 -9.913 1.00 87.19 93 VAL A C 1
ATOM 727 O O . VAL A 1 93 ? -8.924 18.343 -9.818 1.00 87.19 93 VAL A O 1
ATOM 730 N N . THR A 1 94 ? -10.760 17.522 -10.811 1.00 88.69 94 THR A N 1
ATOM 731 C CA . THR A 1 94 ? -10.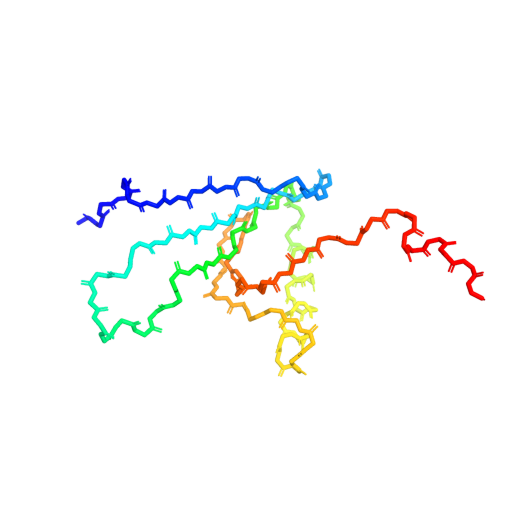920 18.602 -11.798 1.00 88.69 94 THR A CA 1
ATOM 732 C C . THR A 1 94 ? -11.923 19.673 -11.372 1.00 88.69 94 THR A C 1
ATOM 734 O O . THR A 1 94 ? -12.092 20.660 -12.092 1.00 88.69 94 THR A O 1
ATOM 737 N N . ASP A 1 95 ? -12.555 19.511 -10.202 1.00 79.88 95 ASP A N 1
ATOM 738 C CA . ASP A 1 95 ? -13.470 20.500 -9.635 1.00 79.88 95 ASP A CA 1
ATOM 739 C C . ASP A 1 95 ? -12.723 21.815 -9.373 1.00 79.88 95 AS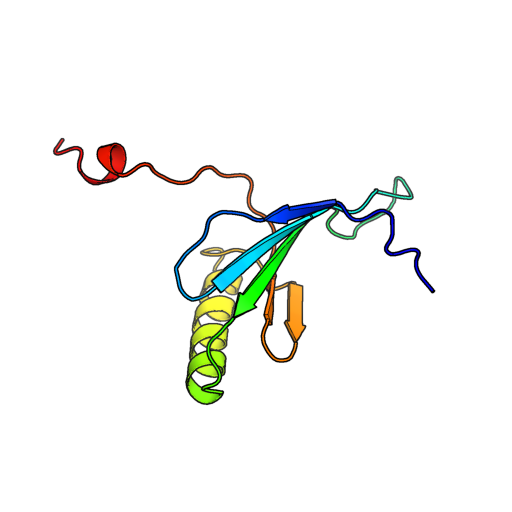P A C 1
ATOM 741 O O . ASP A 1 95 ? -11.880 21.938 -8.481 1.00 79.88 95 ASP A O 1
ATOM 745 N N . SER A 1 96 ? -13.015 22.792 -10.226 1.00 64.56 96 SER A N 1
ATOM 746 C CA . SER A 1 96 ? -12.462 24.137 -10.176 1.00 64.56 96 SER A CA 1
ATOM 747 C C . SER A 1 96 ? -13.312 24.947 -9.203 1.00 64.56 96 SER A C 1
ATOM 749 O O . SER A 1 96 ? -14.196 25.689 -9.630 1.00 64.56 96 SER A O 1
ATOM 751 N N . ARG A 1 97 ? -13.111 24.749 -7.899 1.00 58.75 97 ARG A N 1
ATOM 752 C CA . ARG A 1 97 ? -13.662 25.677 -6.903 1.00 58.75 97 ARG A CA 1
ATOM 753 C C . ARG A 1 97 ? -13.135 27.092 -7.111 1.00 58.75 97 ARG A C 1
ATOM 755 O O . ARG A 1 97 ? -11.933 27.227 -7.434 1.00 58.75 97 ARG A O 1
#

Foldseek 3Di:
DPDPVAWDWDWDPDDPFKTKTWTAGDDPDPPDPDDRIKIKIFGNDPPPVVVVVVVVVQCVCVVVVNHWDWPADDVRIGITHDDPDDDDDPCNVVPPD

Solvent-accessible surface area (backbone atoms only — not comparable to full-atom values): 6029 Å² total; per-residue (Å²): 132,84,76,72,84,61,54,48,72,46,77,48,96,60,61,98,58,40,51,36,30,43,41,33,46,74,79,90,53,95,87,61,87,65,81,50,49,34,30,38,39,38,46,73,72,80,58,64,66,60,54,51,53,52,46,54,55,48,50,55,34,21,76,72,69,74,45,60,48,81,73,48,78,54,97,54,33,36,36,31,47,59,73,95,77,79,85,85,53,75,69,72,77,63,60,83,124

Organism: NCBI:txid51022

pLDDT: mean 82.6, std 13.03, range [37.47, 96.31]

Mean predicted aligned error: 7.82 Å

Nearest PDB structures (foldseek):
  8bi5-assembly1_A  TM=8.468E-01  e=4.203E-06  Homo sapiens
  3mes-assembly1_B  TM=7.676E-01  e=6.980E-04  Cryptosporidium parvum Iowa II
  4qt1-assembly1_A  TM=5.700E-01  e=3.276E-02  Homo sapiens
  4hvd-assembly1_A  TM=6.478E-01  e=5.818E-02  Homo sapiens
  5tts-assembly1_A  TM=6.516E-01  e=7.754E-02  Homo sapiens

Sequence (97 aa):
LADMTNYICCAYSGGLTNLVYLVTRPKFTASDDQPATVLLRIQSQTDHEKLLNELVVFTSLAENGLGPKLLGIFPGGRFEEYIPSRHVEHHEVTDSR